Protein AF-0000000068764113 (afdb_homodimer)

Nearest PDB structures (foldseek):
  4o8l-assembly1_B  TM=2.101E-01  e=8.126E+00  Streptococcus pneumoniae R6
  4o8l-assembly1_B  TM=1.991E-01  e=9.094E+00  Streptococcus pneumoniae R6

Organism: NCBI:txid1432552

Foldseek 3Di:
DPVQDWDQDPNDIDRDDDQDDDDPDDPPDDADKDFDDDPSRTPDMDTDDPPDDDDDPVVVCVVCVVVPDDDDDPPPPPPVPPPD/DPPQDWDDDPNDIDRDDDQDDDDDDDPPDDADKDFDDDPSRTPDMDTDDPPDDDDDPVVVVVVCVVVPDDDDDPPPPPPPVPPD

Sequence (168 aa):
MNNQQTMLYQGVLIPRPVLNVDLHVLPDFTGRVVLHIENGRVICDRQLFDDEHICTLATFIEMARDAGLRIEEEAGGTDSDTNSMNNQQTMLYQGVLIPRPVLNVDLHVLPDFTGRVVLHIENGRVICDRQLFDDEHICTLATFIEMARDAGLRIEEEAGGTDSDTNS

pLDDT: mean 83.64, std 17.51, range [28.47, 98.25]

Radius of gyration: 24.06 Å; Cα contacts (8 Å, |Δi|>4): 262; chains: 2; bounding box: 49×85×56 Å

Structure (mmCIF, N/CA/C/O backbone):
data_AF-0000000068764113-model_v1
#
loop_
_entity.id
_entity.type
_entity.pdbx_description
1 polymer 'Uncharacterized protein'
#
loop_
_atom_site.group_PDB
_atom_site.id
_atom_site.type_symbol
_atom_site.label_atom_id
_atom_site.label_alt_id
_atom_site.label_comp_id
_atom_site.label_asym_id
_atom_site.label_entity_id
_atom_site.label_seq_id
_atom_site.pdbx_PDB_ins_code
_atom_site.Cartn_x
_atom_site.Cartn_y
_atom_site.Cartn_z
_atom_site.occupancy
_atom_site.B_iso_or_equiv
_atom_site.auth_seq_id
_atom_site.auth_comp_id
_atom_site.auth_asym_id
_atom_site.auth_atom_id
_atom_site.pdbx_PDB_model_num
ATOM 1 N N . MET A 1 1 ? 4.18 -20.359 -27.969 1 41.56 1 MET A N 1
ATOM 2 C CA . MET A 1 1 ? 5.301 -19.438 -27.828 1 41.56 1 MET A CA 1
ATOM 3 C C . MET A 1 1 ? 4.988 -18.359 -26.812 1 41.56 1 MET A C 1
ATOM 5 O O . MET A 1 1 ? 3.998 -17.625 -26.953 1 41.56 1 MET A O 1
ATOM 9 N N . ASN A 1 2 ? 5.27 -18.594 -25.531 1 48.59 2 ASN A N 1
ATOM 10 C CA . ASN A 1 2 ? 4.891 -17.703 -24.453 1 48.59 2 ASN A CA 1
ATOM 11 C C . ASN A 1 2 ? 5.297 -16.266 -24.75 1 48.59 2 ASN A C 1
ATOM 13 O O . ASN A 1 2 ? 6.48 -15.969 -24.938 1 48.59 2 ASN A O 1
ATOM 17 N N . ASN A 1 3 ? 4.523 -15.695 -25.547 1 54.09 3 ASN A N 1
ATOM 18 C CA . ASN A 1 3 ? 4.773 -14.32 -25.953 1 54.09 3 ASN A CA 1
ATOM 19 C C . ASN A 1 3 ? 5.25 -13.453 -24.797 1 54.09 3 ASN A C 1
ATOM 21 O O . ASN A 1 3 ? 4.441 -12.805 -24.125 1 54.09 3 ASN A O 1
ATOM 25 N N . GLN A 1 4 ? 6.246 -14.023 -24.203 1 67.31 4 GLN A N 1
ATOM 26 C CA . GLN A 1 4 ? 6.797 -13.234 -23.109 1 67.31 4 GLN A CA 1
ATOM 27 C C . GLN A 1 4 ? 7.379 -11.922 -23.625 1 67.31 4 GLN A C 1
ATOM 29 O O . GLN A 1 4 ? 8.141 -11.906 -24.594 1 67.31 4 GLN A O 1
ATOM 34 N N . GLN A 1 5 ? 6.629 -10.836 -23.391 1 82.38 5 GLN A N 1
ATOM 35 C CA . GLN A 1 5 ? 7.176 -9.523 -23.719 1 82.38 5 GLN A CA 1
ATOM 36 C C . GLN A 1 5 ? 8.547 -9.32 -23.078 1 82.38 5 GLN A C 1
ATOM 38 O O . GLN A 1 5 ? 8.781 -9.766 -21.953 1 82.38 5 GLN A O 1
ATOM 43 N N . THR A 1 6 ? 9.43 -8.883 -23.922 1 91.31 6 THR A N 1
ATOM 44 C CA . THR A 1 6 ? 10.781 -8.633 -23.438 1 91.31 6 THR A CA 1
ATOM 45 C C . THR A 1 6 ? 10.953 -7.176 -23.047 1 91.31 6 THR A C 1
ATOM 47 O O . THR A 1 6 ? 10.109 -6.336 -23.359 1 91.31 6 THR A O 1
ATOM 50 N N . MET A 1 7 ? 11.836 -6.996 -22.172 1 88.38 7 MET A N 1
ATOM 51 C CA . MET A 1 7 ? 12.242 -5.645 -21.797 1 88.38 7 MET A CA 1
ATOM 52 C C . MET A 1 7 ? 13.758 -5.535 -21.719 1 88.38 7 MET A C 1
ATOM 54 O O . MET A 1 7 ? 14.445 -6.543 -21.547 1 88.38 7 MET A O 1
ATOM 58 N N . LEU A 1 8 ? 14.148 -4.332 -22 1 89.56 8 LEU A N 1
ATOM 59 C CA . LEU A 1 8 ? 15.57 -4.043 -21.812 1 89.56 8 LEU A CA 1
ATOM 60 C C . LEU A 1 8 ? 15.883 -3.863 -20.328 1 89.56 8 LEU A C 1
ATOM 62 O O . LEU A 1 8 ? 15.211 -3.104 -19.625 1 89.56 8 LEU A O 1
ATOM 66 N N . TYR A 1 9 ? 16.812 -4.688 -19.859 1 90.75 9 TYR A N 1
ATOM 67 C CA . TYR A 1 9 ? 17.234 -4.613 -18.469 1 90.75 9 TYR A CA 1
ATOM 68 C C . TYR A 1 9 ? 18.75 -4.656 -18.375 1 90.75 9 TYR A C 1
ATOM 70 O O . TYR A 1 9 ? 19.375 -5.672 -18.688 1 90.75 9 TYR A O 1
ATOM 78 N N . GLN A 1 10 ? 19.328 -3.559 -17.875 1 91.75 10 GLN A N 1
ATOM 79 C CA . GLN A 1 10 ? 20.766 -3.404 -17.766 1 91.75 10 GLN A CA 1
ATOM 80 C C . GLN A 1 10 ? 21.469 -3.771 -19.078 1 91.75 10 GLN A C 1
ATOM 82 O O . GLN A 1 10 ? 22.469 -4.496 -19.062 1 91.75 10 GLN A O 1
ATOM 87 N N . GLY A 1 11 ? 20.984 -3.338 -20.125 1 90.94 11 GLY A N 1
ATOM 88 C CA . GLY A 1 11 ? 21.562 -3.449 -21.453 1 90.94 11 GLY A CA 1
ATOM 89 C C . GLY A 1 11 ? 21.281 -4.781 -22.125 1 90.94 11 GLY A C 1
ATOM 90 O O . GLY A 1 11 ? 21.781 -5.051 -23.219 1 90.94 11 GLY A O 1
ATOM 91 N N . VAL A 1 12 ? 20.594 -5.594 -21.5 1 92.88 12 VAL A N 1
ATOM 92 C CA . VAL A 1 12 ? 20.297 -6.914 -22.047 1 92.88 12 VAL A CA 1
ATOM 93 C C . VAL A 1 12 ? 18.797 -7.094 -22.188 1 92.88 12 VAL A C 1
ATOM 95 O O . VAL A 1 12 ? 18.016 -6.594 -21.359 1 92.88 12 VAL A O 1
ATOM 98 N N . LEU A 1 13 ? 18.359 -7.652 -23.203 1 90.75 13 LEU A N 1
ATOM 99 C CA . LEU A 1 13 ? 16.953 -7.98 -23.375 1 90.75 13 LEU A CA 1
ATOM 100 C C . LEU A 1 13 ? 16.562 -9.219 -22.578 1 90.75 13 LEU A C 1
ATOM 102 O O . LEU A 1 13 ? 17.172 -10.281 -22.734 1 90.75 13 LEU A O 1
ATOM 106 N N . ILE A 1 14 ? 15.797 -9.039 -21.719 1 88.88 14 ILE A N 1
ATOM 107 C CA . ILE A 1 14 ? 15.32 -10.148 -20.891 1 88.88 14 ILE A CA 1
ATOM 108 C C . ILE A 1 14 ? 13.805 -10.297 -21.062 1 88.88 14 ILE A C 1
ATOM 110 O O . ILE A 1 14 ? 13.117 -9.328 -21.406 1 88.88 14 ILE A O 1
ATOM 114 N N . PRO A 1 15 ? 13.461 -11.516 -20.875 1 89.56 15 PRO A N 1
ATOM 115 C CA . PRO A 1 15 ? 12 -11.602 -20.734 1 89.56 15 PRO A CA 1
ATOM 116 C C . PRO A 1 15 ? 11.477 -10.742 -19.594 1 89.56 15 PRO A C 1
ATOM 118 O O . PRO A 1 15 ? 12.156 -10.578 -18.562 1 89.56 15 PRO A O 1
ATOM 121 N N . ARG A 1 16 ? 10.383 -10.078 -19.672 1 89 16 ARG A N 1
ATOM 122 C CA . ARG A 1 16 ? 9.789 -9.258 -18.609 1 89 16 ARG A CA 1
ATOM 123 C C . ARG A 1 16 ? 9.641 -10.055 -17.312 1 89 16 ARG A C 1
ATOM 125 O O . ARG A 1 16 ? 8.961 -11.078 -17.297 1 89 16 ARG A O 1
ATOM 132 N N . PRO A 1 17 ? 10.328 -9.523 -16.297 1 89.06 17 PRO A N 1
ATOM 133 C CA . PRO A 1 17 ? 10.266 -10.258 -15.031 1 89.06 17 PRO A CA 1
ATOM 134 C C . PRO A 1 17 ? 8.875 -10.234 -14.406 1 89.06 17 PRO A C 1
ATOM 136 O O . PRO A 1 17 ? 8.164 -9.234 -14.508 1 89.06 17 PRO A O 1
ATOM 139 N N . VAL A 1 18 ? 8.539 -11.406 -13.852 1 91 18 VAL A N 1
ATOM 140 C CA . VAL A 1 18 ? 7.285 -11.523 -13.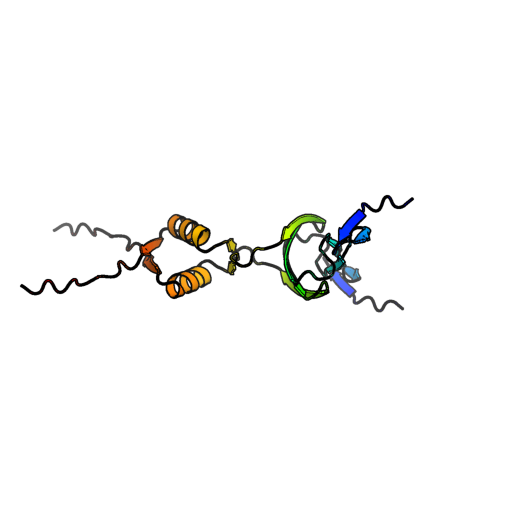117 1 91 18 VAL A CA 1
ATOM 141 C C . VAL A 1 18 ? 7.562 -12.031 -11.703 1 91 18 VAL A C 1
ATOM 143 O O . VAL A 1 18 ? 8.258 -13.031 -11.516 1 91 18 VAL A O 1
ATOM 146 N N . LEU A 1 19 ? 7.18 -11.234 -10.742 1 93.44 19 LEU A N 1
ATOM 147 C CA . LEU A 1 19 ? 7.242 -11.664 -9.352 1 93.44 19 LEU A CA 1
ATOM 148 C C . LEU A 1 19 ? 5.922 -12.281 -8.914 1 93.44 19 LEU A C 1
ATOM 150 O O . LEU A 1 19 ? 4.891 -11.602 -8.875 1 93.44 19 LEU A O 1
ATOM 154 N N . ASN A 1 20 ? 5.938 -13.57 -8.641 1 93.69 20 ASN A N 1
ATOM 155 C CA . ASN A 1 20 ? 4.75 -14.258 -8.141 1 93.69 20 ASN A CA 1
ATOM 156 C C . ASN A 1 20 ? 4.625 -14.141 -6.629 1 93.69 20 ASN A C 1
ATOM 158 O O . ASN A 1 20 ? 5.523 -14.547 -5.891 1 93.69 20 ASN A O 1
ATOM 162 N N . VAL A 1 21 ? 3.572 -13.609 -6.234 1 94.81 21 VAL A N 1
ATOM 163 C CA . VAL A 1 21 ? 3.352 -13.383 -4.809 1 94.81 21 VAL A CA 1
ATOM 164 C C . VAL A 1 21 ? 2.146 -14.195 -4.336 1 94.81 21 VAL A C 1
ATOM 166 O O . VAL A 1 21 ? 1.105 -14.211 -4.996 1 94.81 21 VAL A O 1
ATOM 169 N N . ASP A 1 22 ? 2.346 -14.875 -3.203 1 93.19 22 ASP A N 1
ATOM 170 C CA . ASP A 1 22 ? 1.265 -15.602 -2.545 1 93.19 22 ASP A CA 1
ATOM 171 C C . ASP A 1 22 ? 0.68 -14.789 -1.392 1 93.19 22 ASP A C 1
ATOM 173 O O . ASP A 1 22 ? 1.319 -14.633 -0.349 1 93.19 22 ASP A O 1
ATOM 177 N N . LEU A 1 23 ? -0.52 -14.375 -1.655 1 94.31 23 LEU A N 1
ATOM 178 C CA . LEU A 1 23 ? -1.189 -13.617 -0.604 1 94.31 23 LEU A CA 1
ATOM 179 C C . LEU A 1 23 ? -2.225 -14.477 0.111 1 94.31 23 LEU A C 1
ATOM 181 O O . LEU A 1 23 ? -2.975 -15.219 -0.531 1 94.31 23 LEU A O 1
ATOM 185 N N . HIS A 1 24 ? -2.215 -14.477 1.398 1 92.19 24 HIS A N 1
ATOM 186 C CA . HIS A 1 24 ? -3.197 -15.211 2.189 1 92.19 24 HIS A CA 1
ATOM 187 C C . HIS A 1 24 ? -4.375 -14.32 2.564 1 92.19 24 HIS A C 1
ATOM 189 O O . HIS A 1 24 ? -4.434 -13.789 3.678 1 92.19 24 HIS A O 1
ATOM 195 N N . VAL A 1 25 ? -5.242 -14.141 1.66 1 92.88 25 VAL A N 1
ATOM 196 C CA . VAL A 1 25 ? -6.453 -13.359 1.904 1 92.88 25 VAL A CA 1
ATOM 197 C C . VAL A 1 25 ? -7.684 -14.227 1.653 1 92.88 25 VAL A C 1
ATOM 199 O O . VAL A 1 25 ? -7.598 -15.258 0.983 1 92.88 25 VAL A O 1
ATOM 202 N N . LEU A 1 26 ? -8.695 -13.82 2.242 1 93.06 26 LEU A N 1
ATOM 203 C CA . LEU A 1 26 ? -9.945 -14.539 2.055 1 93.06 26 LEU A CA 1
ATOM 204 C C . LEU A 1 26 ? -10.43 -14.414 0.613 1 93.06 26 LEU A C 1
ATOM 206 O O . LEU A 1 26 ? -10.117 -13.438 -0.073 1 93.06 26 LEU A O 1
ATOM 210 N N . PRO A 1 27 ? -11.156 -15.406 0.103 1 91.88 27 PRO A N 1
ATOM 211 C CA . PRO A 1 27 ? -11.625 -15.391 -1.285 1 91.88 27 PRO A CA 1
ATOM 212 C C . PRO A 1 27 ? -12.523 -14.195 -1.597 1 91.88 27 PRO A C 1
ATOM 214 O O . PRO A 1 27 ? -12.602 -13.766 -2.75 1 91.88 27 PRO A O 1
ATOM 217 N N . ASP A 1 28 ? -13.234 -13.617 -0.62 1 94.19 28 ASP A N 1
ATOM 218 C CA . ASP A 1 28 ? -14.133 -12.492 -0.832 1 94.19 28 ASP A CA 1
ATOM 219 C C . ASP A 1 28 ? -13.523 -11.195 -0.312 1 94.19 28 ASP A C 1
ATOM 221 O O . ASP A 1 28 ? -14.227 -10.203 -0.104 1 94.19 28 ASP A O 1
ATOM 225 N N . PHE A 1 29 ? -12.336 -11.258 -0.15 1 95.44 29 PHE A N 1
ATOM 226 C CA . PHE A 1 29 ? -11.664 -10.086 0.399 1 95.44 29 PHE A CA 1
ATOM 227 C C . PHE A 1 29 ? -11.758 -8.906 -0.562 1 95.44 29 PHE A C 1
ATOM 229 O O . PHE A 1 29 ? -11.578 -9.07 -1.771 1 95.44 29 PHE A O 1
ATOM 236 N N . THR A 1 30 ? -12.094 -7.727 -0.052 1 97.44 30 THR A N 1
ATOM 237 C CA . THR A 1 30 ? -12.062 -6.438 -0.737 1 97.44 30 THR A CA 1
ATOM 238 C C . THR A 1 30 ? -11.32 -5.398 0.1 1 97.44 30 THR A C 1
ATOM 240 O O . THR A 1 30 ? -11.656 -5.184 1.267 1 97.44 30 THR A O 1
ATOM 243 N N . GLY A 1 31 ? -10.305 -4.859 -0.476 1 97.56 31 GLY A N 1
ATOM 244 C CA . GLY A 1 31 ? -9.461 -3.904 0.226 1 97.56 31 GLY A CA 1
ATOM 245 C C . GLY A 1 31 ? -8.117 -3.688 -0.443 1 97.56 31 GLY A C 1
ATOM 246 O O . GLY A 1 31 ? -7.973 -3.91 -1.647 1 97.56 31 GLY A O 1
ATOM 247 N N . ARG A 1 32 ? -7.266 -3.139 0.324 1 98.19 32 ARG A N 1
ATOM 248 C CA . ARG A 1 32 ? -5.926 -2.85 -0.172 1 98.19 32 ARG A CA 1
ATOM 249 C C . ARG A 1 32 ? -4.875 -3.627 0.611 1 98.19 32 ARG A C 1
ATOM 251 O O . ARG A 1 32 ? -5.016 -3.832 1.818 1 98.19 32 ARG A O 1
ATOM 258 N N . VAL A 1 33 ? -3.855 -4.102 -0.088 1 98.19 33 VAL A N 1
ATOM 259 C CA . VAL A 1 33 ? -2.709 -4.77 0.519 1 98.19 33 VAL A CA 1
ATOM 260 C C . VAL A 1 33 ? -1.417 -4.094 0.063 1 98.19 33 VAL A C 1
ATOM 262 O O . VAL A 1 33 ? -1.248 -3.799 -1.123 1 98.19 33 VAL A O 1
ATOM 265 N N . VAL A 1 34 ? -0.538 -3.803 0.991 1 98.25 34 VAL A N 1
ATOM 266 C CA . VAL A 1 34 ? 0.765 -3.236 0.658 1 98.25 34 VAL A CA 1
ATOM 267 C C . VAL A 1 34 ? 1.84 -4.316 0.757 1 98.25 34 VAL A C 1
ATOM 269 O O . VAL A 1 34 ? 1.875 -5.078 1.726 1 98.25 34 VAL A O 1
ATOM 272 N N . LEU A 1 35 ? 2.615 -4.418 -0.219 1 98.25 35 LEU A N 1
ATOM 273 C CA . LEU A 1 35 ? 3.764 -5.316 -0.262 1 98.25 35 LEU A CA 1
ATOM 274 C C . LEU A 1 35 ? 5.066 -4.543 -0.07 1 98.25 35 LEU A C 1
ATOM 276 O O . LEU A 1 35 ? 5.273 -3.504 -0.701 1 98.25 35 LEU A O 1
ATOM 280 N N . HIS A 1 36 ? 5.867 -4.977 0.819 1 98.06 36 HIS A N 1
ATOM 281 C CA . HIS A 1 36 ? 7.25 -4.516 0.92 1 98.06 36 HIS A CA 1
ATOM 282 C C . HIS A 1 36 ? 8.195 -5.461 0.19 1 98.06 36 HIS A C 1
ATOM 284 O O . HIS A 1 36 ? 8.305 -6.637 0.541 1 98.06 36 HIS A O 1
ATOM 290 N N . ILE A 1 37 ? 8.891 -4.922 -0.755 1 97.81 37 ILE A N 1
ATOM 291 C CA . ILE A 1 37 ? 9.75 -5.727 -1.616 1 97.81 37 ILE A CA 1
ATOM 292 C C . ILE A 1 37 ? 11.195 -5.258 -1.484 1 97.81 37 ILE A C 1
ATOM 294 O O . ILE A 1 37 ? 11.469 -4.055 -1.479 1 97.81 37 ILE A O 1
ATOM 298 N N . GLU A 1 38 ? 12.07 -6.203 -1.252 1 97.56 38 GLU A N 1
ATOM 299 C CA . GLU A 1 38 ? 13.508 -5.953 -1.235 1 97.56 38 GLU A CA 1
ATOM 300 C C . GLU A 1 38 ? 14.234 -6.852 -2.23 1 97.56 38 GLU A C 1
ATOM 302 O O . GLU A 1 38 ? 14.195 -8.078 -2.111 1 97.56 38 GLU A O 1
ATOM 307 N N . ASN A 1 39 ? 14.906 -6.172 -3.211 1 96.44 39 ASN A N 1
ATOM 308 C CA . ASN A 1 39 ? 15.68 -6.898 -4.215 1 96.44 39 ASN A CA 1
ATOM 309 C C . ASN A 1 39 ? 14.844 -7.984 -4.887 1 96.44 39 ASN A C 1
ATOM 311 O O . ASN A 1 39 ? 15.273 -9.133 -4.996 1 96.44 39 ASN A O 1
ATOM 315 N N . GLY A 1 40 ? 13.594 -7.617 -5.156 1 94.25 40 GLY A N 1
ATOM 316 C CA . GLY A 1 40 ? 12.719 -8.492 -5.922 1 94.25 40 GLY A CA 1
ATOM 317 C C . GLY A 1 40 ? 12.039 -9.555 -5.074 1 94.25 40 GLY A C 1
ATOM 318 O O . GLY A 1 40 ? 11.578 -10.57 -5.594 1 94.25 40 GLY A O 1
ATOM 319 N N . ARG A 1 41 ? 12.195 -9.367 -3.781 1 95.31 41 ARG A N 1
ATOM 320 C CA . ARG A 1 41 ? 11.562 -10.328 -2.879 1 95.31 41 ARG A CA 1
ATOM 321 C C . ARG A 1 41 ? 10.594 -9.625 -1.926 1 95.31 41 ARG A C 1
ATOM 323 O O . ARG A 1 41 ? 10.93 -8.586 -1.353 1 95.31 41 ARG A O 1
ATOM 330 N N . VAL A 1 42 ? 9.406 -10.227 -1.818 1 96.75 42 VAL A N 1
ATOM 331 C CA . VAL A 1 42 ? 8.461 -9.711 -0.834 1 96.75 42 VAL A CA 1
ATOM 332 C C . VAL A 1 42 ? 8.93 -10.07 0.574 1 96.75 42 VAL A C 1
ATOM 334 O O . VAL A 1 42 ? 9.055 -11.25 0.917 1 96.75 42 VAL A O 1
ATOM 337 N N . ILE A 1 43 ? 9.18 -9.047 1.341 1 97.69 43 ILE A N 1
ATOM 338 C CA . ILE A 1 43 ? 9.688 -9.297 2.686 1 97.69 43 ILE A CA 1
ATOM 339 C C . ILE A 1 43 ? 8.539 -9.195 3.693 1 97.69 43 ILE A C 1
ATOM 341 O O . ILE A 1 43 ? 8.633 -9.719 4.805 1 97.69 43 ILE A O 1
ATOM 345 N N . CYS A 1 44 ? 7.516 -8.461 3.357 1 96.62 44 CYS A N 1
ATOM 346 C CA . CYS A 1 44 ? 6.348 -8.328 4.223 1 96.62 44 CYS A CA 1
ATOM 347 C C . CYS A 1 44 ? 5.145 -7.82 3.436 1 96.62 44 CYS A C 1
ATOM 349 O O . CYS A 1 44 ? 5.301 -7.141 2.42 1 96.62 44 CYS A O 1
ATOM 351 N N . ASP A 1 45 ? 3.984 -8.297 3.816 1 96.44 45 ASP A N 1
ATOM 352 C CA . ASP A 1 45 ? 2.727 -7.766 3.297 1 96.44 45 ASP A CA 1
ATOM 353 C C . ASP A 1 45 ? 1.754 -7.449 4.43 1 96.44 45 ASP A C 1
ATOM 355 O O . ASP A 1 45 ? 1.807 -8.07 5.492 1 96.44 45 ASP A O 1
ATOM 359 N N . ARG A 1 46 ? 1.011 -6.422 4.273 1 96.94 46 ARG A N 1
ATOM 360 C CA . ARG A 1 46 ? 0.003 -6.078 5.27 1 96.94 46 ARG A CA 1
ATOM 361 C C . ARG A 1 46 ? -1.247 -5.504 4.609 1 96.94 46 ARG A C 1
ATOM 363 O O . ARG A 1 46 ? -1.15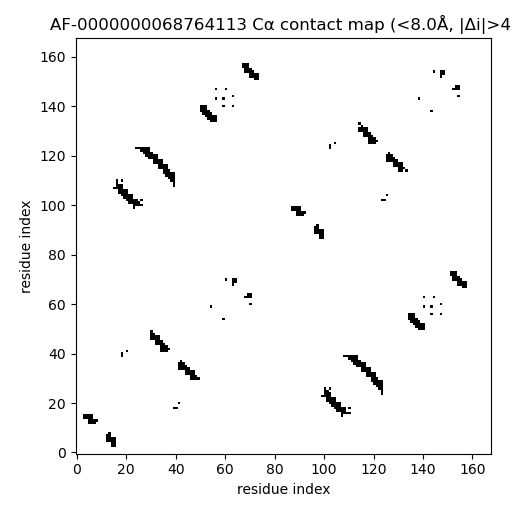3 -4.773 3.623 1 96.94 46 ARG A O 1
ATOM 370 N N . GLN A 1 47 ? -2.355 -5.906 5.172 1 97.19 47 GLN A N 1
ATOM 371 C CA . GLN A 1 47 ? -3.611 -5.293 4.754 1 97.19 47 GLN A CA 1
ATOM 372 C C . GLN A 1 47 ? -3.744 -3.875 5.297 1 97.19 47 GLN A C 1
ATOM 374 O O . GLN A 1 47 ? -3.377 -3.607 6.445 1 97.19 47 GLN A O 1
ATOM 379 N N . LEU A 1 48 ? -4.227 -2.984 4.426 1 97.38 48 LEU A N 1
ATOM 380 C CA . LEU A 1 48 ? -4.457 -1.616 4.875 1 97.38 48 LEU A CA 1
ATOM 381 C C . LEU A 1 48 ? -5.867 -1.455 5.43 1 97.38 48 LEU A C 1
ATOM 383 O O . LEU A 1 48 ? -6.828 -1.986 4.859 1 97.38 48 LEU A O 1
ATOM 387 N N . PHE A 1 49 ? -5.953 -0.747 6.504 1 95.31 49 PHE A N 1
ATOM 388 C CA . PHE A 1 49 ? -7.254 -0.425 7.074 1 95.31 49 PHE A CA 1
ATOM 389 C C . PHE A 1 49 ? -7.918 0.713 6.309 1 95.31 49 PHE A C 1
ATOM 391 O O . PHE A 1 49 ? -7.242 1.47 5.605 1 95.31 49 PHE A O 1
ATOM 398 N N . ASP A 1 50 ? -9.219 0.792 6.48 1 93.19 50 ASP A N 1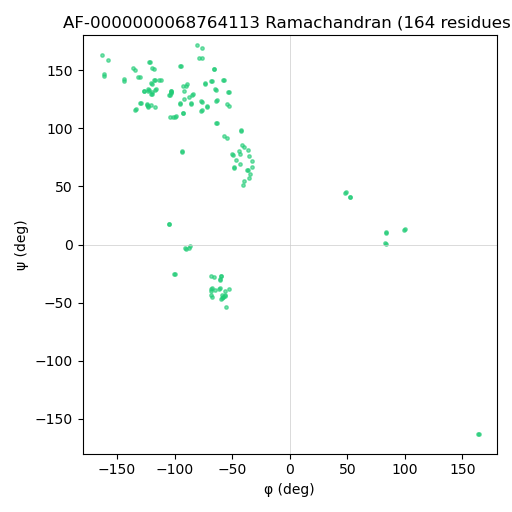
ATOM 399 C CA . ASP A 1 50 ? -10.008 1.804 5.777 1 93.19 50 ASP A CA 1
ATOM 400 C C . ASP A 1 50 ? -9.547 3.211 6.156 1 93.19 50 ASP A C 1
ATOM 402 O O . ASP A 1 50 ? -9.617 4.133 5.34 1 93.19 50 ASP A O 1
ATOM 406 N N . ASP A 1 51 ? -9.055 3.424 7.328 1 89.62 51 ASP A N 1
ATOM 407 C CA . ASP A 1 51 ? -8.68 4.754 7.793 1 89.62 51 ASP A CA 1
ATOM 408 C C . ASP A 1 51 ? -7.219 5.066 7.457 1 89.62 51 ASP A C 1
ATOM 410 O O . ASP A 1 51 ? -6.734 6.164 7.73 1 89.62 51 ASP A O 1
ATOM 414 N N . GLU A 1 52 ? -6.555 4.07 6.895 1 94.69 52 GLU A N 1
ATOM 415 C CA . GLU A 1 52 ? -5.199 4.328 6.418 1 94.69 52 GLU A CA 1
ATOM 416 C C . GLU A 1 52 ? -5.207 4.941 5.023 1 94.69 52 GLU A C 1
ATOM 418 O O . GLU A 1 52 ? -5.844 4.41 4.109 1 94.69 52 GLU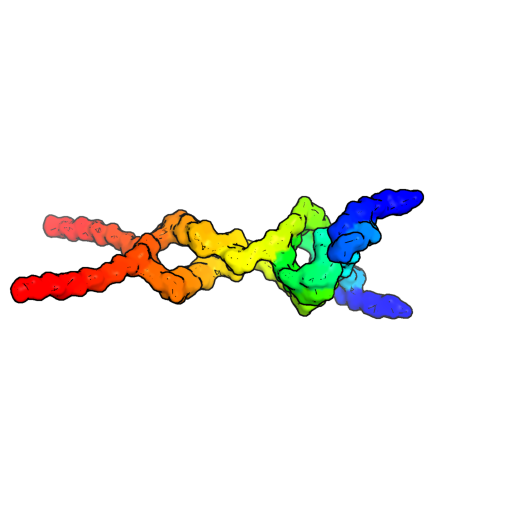 A O 1
ATOM 423 N N . HIS A 1 53 ? -4.457 6.051 4.898 1 92.5 53 HIS A N 1
ATOM 424 C CA . HIS A 1 53 ? -4.371 6.785 3.641 1 92.5 53 HIS A CA 1
ATOM 425 C C . HIS A 1 53 ? -2.965 6.703 3.053 1 92.5 53 HIS A C 1
ATOM 427 O O . HIS A 1 53 ? -1.979 6.711 3.791 1 92.5 53 HIS A O 1
ATOM 433 N N . ILE A 1 54 ? -2.973 6.578 1.76 1 94.69 54 ILE A N 1
ATOM 434 C CA . ILE A 1 54 ? -1.713 6.695 1.034 1 94.69 54 ILE A CA 1
ATOM 435 C C . ILE A 1 54 ? -1.609 8.086 0.403 1 94.69 54 ILE A C 1
ATOM 437 O O . ILE A 1 54 ? -2.363 8.414 -0.516 1 94.69 54 ILE A O 1
ATOM 441 N N . CYS A 1 55 ? -0.713 8.891 0.932 1 91.88 55 CYS A N 1
ATOM 442 C CA . 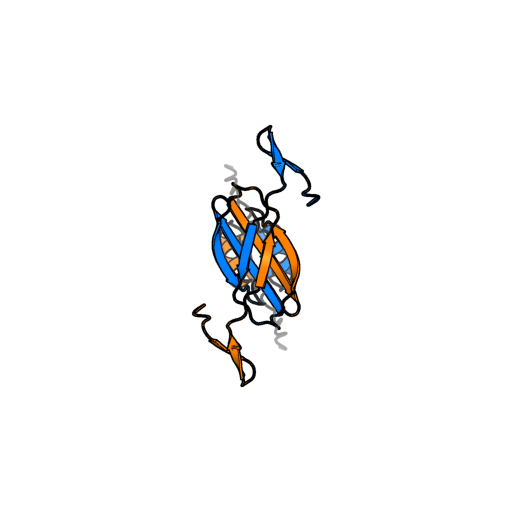CYS A 1 55 ? -0.646 10.25 0.406 1 91.88 55 CYS A CA 1
ATOM 443 C C . CYS A 1 55 ? 0.712 10.883 0.69 1 91.88 55 CYS A C 1
ATOM 44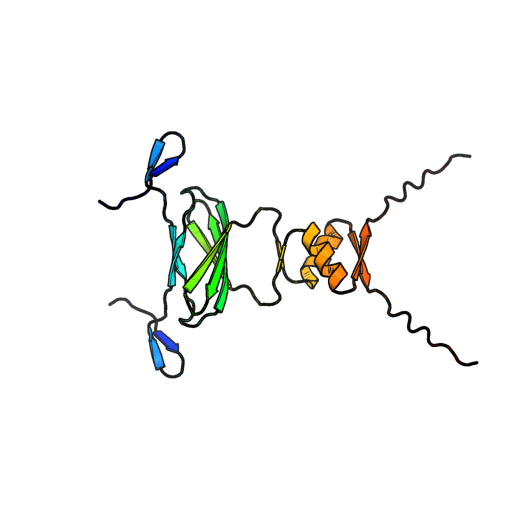5 O O . CYS A 1 55 ? 1.471 10.383 1.522 1 91.88 55 CYS A O 1
ATOM 447 N N . THR A 1 56 ? 0.967 11.867 -0.102 1 90 56 THR A N 1
ATOM 448 C CA . THR A 1 56 ? 2.104 12.734 0.195 1 90 56 THR A CA 1
ATOM 449 C C . THR A 1 56 ? 1.739 13.758 1.268 1 90 56 THR A C 1
ATOM 451 O O . THR A 1 56 ? 0.568 13.898 1.625 1 90 56 THR A O 1
ATOM 454 N N . LEU A 1 57 ? 2.777 14.469 1.706 1 84 57 LEU A N 1
ATOM 455 C CA . LEU A 1 57 ? 2.527 15.539 2.666 1 84 57 LEU A CA 1
ATOM 456 C C . LEU A 1 57 ? 1.562 16.578 2.09 1 84 57 LEU A C 1
ATOM 458 O O . LEU A 1 57 ? 0.658 17.047 2.787 1 84 57 LEU A O 1
ATOM 462 N N . ALA A 1 58 ? 1.821 16.953 0.876 1 84.31 58 ALA A N 1
ATOM 463 C CA . ALA A 1 58 ? 0.945 17.922 0.232 1 84.31 58 ALA A CA 1
ATOM 464 C C . ALA A 1 58 ? -0.5 17.438 0.217 1 84.31 58 ALA A C 1
ATOM 466 O O . ALA A 1 58 ? -1.424 18.203 0.506 1 84.31 58 ALA A O 1
ATOM 467 N N . THR A 1 59 ? -0.733 16.234 -0.084 1 87.44 59 THR A N 1
ATOM 468 C CA . THR A 1 59 ? -2.066 15.648 -0.093 1 87.44 59 THR A CA 1
ATOM 469 C C . THR A 1 59 ? -2.635 15.57 1.322 1 87.44 59 THR A C 1
ATOM 471 O O . THR A 1 59 ? -3.83 15.789 1.528 1 87.44 59 THR A O 1
ATOM 474 N N . PHE A 1 60 ? -1.811 15.297 2.172 1 84.06 60 PHE A N 1
ATOM 475 C CA . PHE A 1 60 ? -2.232 15.305 3.568 1 84.06 60 PHE A CA 1
ATOM 476 C C . PHE A 1 60 ? -2.854 16.656 3.936 1 84.06 60 PHE A C 1
ATOM 478 O O . PHE A 1 60 ? -3.904 16.703 4.574 1 84.06 60 PHE A O 1
ATOM 485 N N . ILE A 1 61 ? -2.105 17.672 3.668 1 84.31 61 ILE A N 1
ATOM 486 C CA . ILE A 1 61 ? -2.535 19.016 4.008 1 84.31 61 ILE A CA 1
ATOM 487 C C . ILE A 1 61 ? -3.926 19.281 3.434 1 84.31 61 ILE A C 1
ATOM 489 O O . ILE A 1 61 ? -4.797 19.828 4.117 1 84.31 61 ILE A O 1
ATOM 493 N N . GLU A 1 62 ? -4.086 18.766 2.277 1 86.75 62 GLU A N 1
ATOM 494 C CA . GLU A 1 62 ? -5.391 18.938 1.646 1 86.75 62 GLU A CA 1
ATOM 495 C C . GLU A 1 62 ? -6.465 18.141 2.389 1 86.75 62 GLU A C 1
ATOM 497 O O . GLU A 1 62 ? -7.578 18.641 2.592 1 86.75 62 GLU A O 1
ATOM 502 N N . MET A 1 63 ? -6.117 16.984 2.803 1 85.69 63 MET A N 1
ATOM 503 C CA . MET A 1 63 ? -7.059 16.125 3.525 1 85.69 63 MET A CA 1
ATOM 504 C C . MET A 1 63 ? -7.387 16.719 4.895 1 85.69 63 MET A C 1
ATOM 506 O O . MET A 1 63 ? -8.539 16.703 5.32 1 85.69 63 MET A O 1
ATOM 510 N N . ALA A 1 64 ? -6.395 17.125 5.52 1 84.44 64 ALA A N 1
ATOM 511 C CA . ALA A 1 64 ? -6.582 17.766 6.82 1 84.44 64 ALA A CA 1
ATOM 512 C C . ALA A 1 64 ? -7.492 18.984 6.711 1 84.44 64 ALA A C 1
ATOM 514 O O . ALA A 1 64 ? -8.391 19.172 7.535 1 84.44 64 ALA A O 1
ATOM 515 N N . ARG A 1 65 ? -7.25 19.797 5.707 1 84.06 65 ARG A N 1
ATOM 516 C CA . ARG A 1 65 ? -8.078 20.969 5.488 1 84.06 65 ARG A CA 1
ATOM 517 C C . ARG A 1 65 ? -9.531 20.578 5.25 1 84.06 65 ARG A C 1
ATOM 519 O O . ARG A 1 65 ? -10.445 21.203 5.801 1 84.06 65 ARG A O 1
ATOM 526 N N . ASP A 1 66 ? -9.672 19.562 4.598 1 84.56 66 ASP A N 1
ATOM 527 C CA . ASP A 1 66 ? -11.016 19.062 4.32 1 84.56 66 ASP A CA 1
ATOM 528 C C . ASP A 1 66 ? -11.695 18.562 5.594 1 84.56 66 ASP A C 1
ATOM 530 O O . ASP A 1 66 ? -12.922 18.594 5.707 1 84.56 66 ASP A O 1
ATOM 534 N N . ALA A 1 67 ? -10.883 18.156 6.492 1 83.56 67 ALA A N 1
ATOM 535 C CA . ALA A 1 67 ? -11.406 17.641 7.758 1 83.56 67 ALA A CA 1
ATOM 536 C C . ALA A 1 67 ? -11.602 18.781 8.766 1 83.56 67 ALA A C 1
ATOM 538 O O . ALA A 1 67 ? -11.977 18.531 9.914 1 83.56 67 ALA A O 1
ATOM 539 N N . GLY A 1 68 ? -11.219 20.031 8.383 1 82.69 68 GLY A N 1
ATOM 540 C CA . GLY A 1 68 ? -11.5 21.188 9.219 1 82.69 68 GLY A CA 1
ATOM 541 C C . GLY A 1 68 ? -10.305 21.641 10.039 1 82.69 68 GLY A C 1
ATOM 542 O O . GLY A 1 68 ? -10.461 22.375 11.008 1 82.69 68 GLY A O 1
ATOM 543 N N . LEU A 1 69 ? -9.273 21.141 9.68 1 84.56 69 LEU A N 1
ATOM 544 C CA . LEU A 1 69 ? -8.055 21.547 10.367 1 84.56 69 LEU A CA 1
ATOM 545 C C . LEU A 1 69 ? -7.379 22.703 9.633 1 84.56 69 LEU A C 1
ATOM 547 O O . LEU A 1 69 ? -7.379 22.75 8.398 1 84.56 69 LEU A O 1
ATOM 551 N N . ARG A 1 70 ? -6.941 23.656 10.398 1 85.19 70 ARG A N 1
ATOM 552 C CA . ARG A 1 70 ? -6.152 24.75 9.852 1 85.19 70 ARG A CA 1
ATOM 553 C C . ARG A 1 70 ? -4.66 24.453 9.93 1 85.19 70 ARG A C 1
ATOM 555 O O . ARG A 1 70 ? -4.148 24.094 10.992 1 85.19 70 ARG A O 1
ATOM 562 N N . ILE A 1 71 ? -4.008 24.531 8.812 1 80.38 71 ILE A N 1
ATOM 563 C CA . ILE A 1 71 ? -2.578 24.25 8.742 1 80.38 71 ILE A CA 1
ATOM 564 C C . ILE A 1 71 ? -1.833 25.516 8.305 1 80.38 71 ILE A C 1
ATOM 566 O O . ILE A 1 71 ? -2.152 26.094 7.266 1 80.38 71 ILE A O 1
ATOM 570 N N . GLU A 1 72 ? -0.973 26 9.125 1 80.25 72 GLU A N 1
ATOM 571 C CA . GLU A 1 72 ? -0.187 27.203 8.836 1 80.25 72 GLU A CA 1
ATOM 572 C C . GLU A 1 72 ? 1.308 26.891 8.844 1 80.25 72 GLU A C 1
ATOM 574 O O . GLU A 1 72 ? 1.769 26.047 9.625 1 80.25 72 GLU A O 1
ATOM 579 N N . GLU A 1 73 ? 1.901 27.391 7.75 1 74.12 73 GLU A N 1
ATOM 580 C CA . GLU A 1 73 ? 3.359 27.312 7.785 1 74.12 73 GLU A CA 1
ATOM 581 C C . GLU A 1 73 ? 3.926 28.172 8.914 1 74.12 73 GLU A C 1
ATOM 583 O O . GLU A 1 73 ? 3.395 29.25 9.203 1 74.12 73 GLU A O 1
ATOM 588 N N . GLU A 1 74 ? 4.656 27.609 9.773 1 62.38 74 GLU A N 1
ATOM 589 C CA . GLU A 1 74 ? 5.305 28.469 10.758 1 62.38 74 GLU A CA 1
ATOM 590 C C . GLU A 1 74 ? 6.113 29.578 10.078 1 62.38 74 GLU A C 1
ATOM 592 O O . GLU A 1 74 ? 6.93 29.297 9.195 1 62.38 74 GLU A O 1
ATOM 597 N N . ALA A 1 75 ? 5.516 30.734 9.852 1 57.78 75 ALA A N 1
ATOM 598 C CA . ALA A 1 75 ? 6.293 31.891 9.398 1 57.78 75 ALA A CA 1
ATOM 599 C C . ALA A 1 75 ? 7.609 32 10.164 1 57.78 75 ALA A C 1
ATOM 601 O O . ALA A 1 75 ? 7.637 31.844 11.383 1 57.78 75 ALA A O 1
ATOM 602 N N . GLY A 1 76 ? 8.656 31.578 9.672 1 53.78 76 GLY A N 1
ATOM 603 C CA . GLY A 1 76 ? 9.891 32.062 10.281 1 53.78 76 GLY A CA 1
ATOM 604 C C . GLY A 1 76 ? 9.805 33.5 10.766 1 53.78 76 GLY A C 1
ATOM 605 O O . GLY A 1 76 ? 9.547 34.406 9.969 1 53.78 76 GLY A O 1
ATOM 606 N N . GLY A 1 77 ? 9.18 33.781 11.836 1 47.66 77 GLY A N 1
ATOM 607 C CA . GLY A 1 77 ? 9.367 35.094 12.438 1 47.66 77 GLY A CA 1
ATOM 608 C C . GLY A 1 77 ? 10.797 35.594 12.305 1 47.66 77 GLY A C 1
ATOM 609 O O . GLY A 1 77 ? 11.711 35.062 12.93 1 47.66 77 GLY A O 1
ATOM 610 N N . THR A 1 78 ? 11.312 35.844 11.055 1 46.69 78 THR A N 1
ATOM 611 C CA . THR A 1 78 ? 12.492 36.719 11.094 1 46.69 78 THR A CA 1
ATOM 612 C C . THR A 1 78 ? 12.234 37.938 11.961 1 46.69 78 THR A C 1
ATOM 614 O O . THR A 1 78 ? 11.383 38.781 11.641 1 46.69 78 THR A O 1
ATOM 617 N N . ASP A 1 79 ? 12.039 37.812 13.258 1 45.34 79 ASP A N 1
ATOM 618 C CA . ASP A 1 79 ? 12.289 38.969 14.086 1 45.34 79 ASP A CA 1
ATOM 619 C C . ASP A 1 79 ? 13.461 39.781 13.539 1 45.34 79 ASP A C 1
ATOM 621 O O . ASP A 1 79 ? 14.609 39.344 13.602 1 45.34 79 ASP A O 1
ATOM 625 N N . SER A 1 80 ? 13.328 40.281 12.289 1 44.75 80 SER A N 1
ATOM 626 C CA . SER A 1 80 ? 14.281 41.312 11.953 1 44.75 80 SER A CA 1
ATOM 627 C C . SER A 1 80 ? 14.391 42.344 13.086 1 44.75 80 SER A C 1
ATOM 629 O O . SER A 1 80 ? 13.414 43 13.43 1 44.75 80 SER A O 1
ATOM 631 N N . ASP A 1 81 ? 15.031 41.969 14.203 1 44.62 81 ASP A N 1
ATOM 632 C CA . ASP A 1 81 ? 15.555 42.969 15.094 1 44.62 81 ASP A CA 1
ATOM 633 C C . ASP A 1 81 ? 16.016 44.219 14.312 1 44.62 81 ASP A C 1
ATOM 635 O O . ASP A 1 81 ? 16.969 44.156 13.547 1 44.62 81 ASP A O 1
ATOM 639 N N . THR A 1 82 ? 15.078 44.938 13.703 1 42.09 82 THR A N 1
ATOM 640 C CA . THR A 1 82 ? 15.383 46.312 13.281 1 42.09 82 THR A CA 1
ATOM 641 C C . THR A 1 82 ? 16.141 47.062 14.375 1 42.09 82 THR A C 1
ATOM 643 O O . THR A 1 82 ? 15.625 47.281 15.469 1 42.09 82 THR A O 1
ATOM 646 N N . ASN A 1 83 ? 17.422 46.844 14.469 1 40.47 83 ASN A N 1
ATOM 647 C CA . ASN A 1 83 ? 18.281 47.844 15.094 1 40.47 83 ASN A CA 1
ATOM 648 C C . ASN A 1 83 ? 17.859 49.281 14.688 1 40.47 83 ASN A C 1
ATOM 650 O O . ASN A 1 83 ? 17.875 49.594 13.5 1 40.47 83 ASN A O 1
ATOM 654 N N . SER A 1 84 ? 16.891 49.812 15.383 1 28.47 84 SER A N 1
ATOM 655 C CA . SER A 1 84 ? 16.875 51.281 15.43 1 28.47 84 SER A CA 1
ATOM 656 C C . SER A 1 84 ? 18.234 51.812 15.859 1 28.47 84 SER A C 1
ATOM 658 O O . SER A 1 84 ? 18.906 51.25 16.719 1 28.47 84 SER A O 1
ATOM 660 N N . MET B 1 1 ? 2.09 -34.562 0.947 1 40.62 1 MET B N 1
ATOM 661 C CA . MET B 1 1 ? 0.805 -34.125 1.489 1 40.62 1 MET B CA 1
ATOM 662 C C . MET B 1 1 ? 0.805 -32.625 1.754 1 40.62 1 MET B C 1
ATOM 664 O O . MET B 1 1 ? 1.648 -32.125 2.498 1 40.62 1 MET B O 1
ATOM 668 N N . ASN B 1 2 ? 0.468 -31.812 0.75 1 48.09 2 ASN B N 1
ATOM 669 C CA . ASN B 1 2 ? 0.561 -30.359 0.84 1 48.09 2 ASN B CA 1
ATOM 670 C C . ASN B 1 2 ? -0.102 -29.828 2.109 1 48.09 2 ASN B C 1
ATOM 672 O O . ASN B 1 2 ? -1.297 -30.047 2.324 1 48.09 2 ASN B O 1
ATOM 676 N N . ASN B 1 3 ? 0.611 -30 3.111 1 54.31 3 ASN B N 1
ATOM 677 C CA . ASN B 1 3 ? 0.117 -29.578 4.414 1 54.31 3 ASN B CA 1
ATOM 678 C C . ASN B 1 3 ? -0.624 -28.234 4.324 1 54.31 3 ASN B C 1
ATOM 680 O O . ASN B 1 3 ? -0.026 -27.172 4.504 1 54.31 3 ASN B O 1
ATOM 684 N N . GLN B 1 4 ? -1.559 -28.328 3.432 1 67.44 4 GLN B N 1
ATOM 685 C CA . GLN B 1 4 ? -2.359 -27.109 3.309 1 67.44 4 GLN B CA 1
ATOM 686 C C . GLN B 1 4 ? -3.117 -26.828 4.602 1 67.44 4 GLN B C 1
ATOM 688 O O . GLN B 1 4 ? -3.77 -27.703 5.156 1 67.44 4 GLN B O 1
ATOM 693 N N . GLN B 1 5 ? -2.607 -25.828 5.348 1 82.31 5 GLN B N 1
ATOM 694 C CA . GLN B 1 5 ? -3.346 -25.375 6.523 1 82.31 5 GLN B CA 1
ATOM 695 C C . GLN B 1 5 ? -4.777 -25 6.16 1 82.31 5 GLN B C 1
ATOM 697 O O . GLN B 1 5 ? -5.02 -24.438 5.094 1 82.31 5 GLN B O 1
ATOM 702 N N . THR B 1 6 ? -5.656 -25.547 6.961 1 91.56 6 THR B N 1
ATOM 703 C CA . THR B 1 6 ? -7.066 -25.25 6.742 1 91.56 6 THR B CA 1
ATOM 704 C C . THR B 1 6 ? -7.52 -24.094 7.633 1 91.56 6 THR B C 1
ATOM 706 O O . THR B 1 6 ? -6.805 -23.703 8.555 1 91.56 6 THR B O 1
ATOM 709 N N . MET B 1 7 ? -8.484 -23.469 7.148 1 88.44 7 MET B N 1
ATOM 710 C CA . MET B 1 7 ? -9.141 -22.438 7.945 1 88.44 7 MET B CA 1
ATOM 711 C C . MET B 1 7 ? -10.664 -22.547 7.836 1 88.44 7 MET B C 1
ATOM 713 O O . MET B 1 7 ? -11.18 -23.125 6.887 1 88.44 7 MET B O 1
ATOM 717 N N . LEU B 1 8 ? -11.25 -22.094 8.922 1 90 8 LEU B N 1
ATOM 718 C CA . LEU B 1 8 ? -12.703 -22 8.891 1 90 8 LEU B CA 1
ATOM 719 C C . LEU B 1 8 ? -13.164 -20.781 8.094 1 90 8 LEU B C 1
ATOM 721 O O . LEU B 1 8 ? -12.672 -19.672 8.312 1 90 8 LEU B O 1
ATOM 725 N N . TYR B 1 9 ? -13.969 -21.078 7.098 1 91.19 9 TYR B N 1
ATOM 726 C CA . TYR B 1 9 ? -14.508 -20.016 6.262 1 91.19 9 TYR B CA 1
ATOM 727 C C . TYR B 1 9 ? -16 -20.203 6.027 1 91.19 9 TYR B C 1
ATOM 729 O O . TYR B 1 9 ? -16.422 -21.156 5.375 1 91.19 9 TYR B O 1
ATOM 737 N N . GLN B 1 10 ? -16.781 -19.25 6.523 1 91.94 10 GLN B N 1
ATOM 738 C CA . GLN B 1 10 ? -18.234 -19.297 6.445 1 91.94 10 GLN B CA 1
ATOM 739 C C . GLN B 1 10 ? -18.766 -20.656 6.891 1 91.94 10 GLN B C 1
ATOM 741 O O . GLN B 1 10 ? -19.625 -21.234 6.223 1 91.94 10 GLN B O 1
ATOM 746 N N . GLY B 1 11 ? -18.281 -21.156 7.922 1 91.19 11 GLY B N 1
ATOM 747 C CA . GLY B 1 11 ? -18.734 -22.359 8.602 1 91.19 11 GLY B CA 1
ATOM 748 C C . GLY B 1 11 ? -18.172 -23.625 7.992 1 91.19 11 GLY B C 1
ATOM 749 O O . GLY B 1 11 ? -18.531 -24.734 8.414 1 91.19 11 GLY B O 1
ATOM 750 N N . VAL B 1 12 ? -17.422 -23.516 7.047 1 93.25 12 VAL B N 1
ATOM 751 C CA . VAL B 1 12 ? -16.859 -24.688 6.379 1 93.25 12 VAL B CA 1
ATOM 752 C C . VAL B 1 12 ? -15.336 -24.656 6.465 1 93.25 12 VAL B C 1
ATOM 754 O O . VAL B 1 12 ? -14.727 -23.578 6.414 1 93.25 12 VAL B O 1
ATOM 757 N N . LEU B 1 13 ? -14.734 -25.719 6.707 1 91.25 13 LEU B N 1
ATOM 758 C CA . LEU B 1 13 ? -13.281 -25.828 6.688 1 91.25 13 LEU B CA 1
ATOM 759 C C . LEU B 1 13 ? -12.758 -25.875 5.258 1 91.25 13 LEU B C 1
ATOM 761 O O . LEU B 1 13 ? -13.156 -26.734 4.473 1 91.25 13 LEU B O 1
ATOM 765 N N . ILE B 1 14 ? -12.078 -24.953 4.938 1 89.25 14 ILE B N 1
ATOM 766 C CA . ILE B 1 14 ? -11.484 -24.906 3.609 1 89.25 14 ILE B CA 1
ATOM 767 C C . ILE B 1 14 ? -9.961 -24.859 3.727 1 89.25 14 ILE B C 1
ATOM 769 O O . ILE B 1 14 ? -9.422 -24.438 4.754 1 89.25 14 ILE B O 1
ATOM 773 N N . PRO B 1 15 ? -9.414 -25.391 2.678 1 90 15 PRO B N 1
ATOM 774 C CA . PRO B 1 15 ? -7.98 -25.078 2.645 1 90 15 PRO B CA 1
ATOM 775 C C . PRO B 1 15 ? -7.699 -23.578 2.658 1 90 15 PRO B C 1
ATOM 777 O O . PRO B 1 15 ? -8.477 -22.797 2.107 1 90 15 PRO B O 1
ATOM 780 N N . ARG B 1 16 ? -6.719 -23.094 3.309 1 89.5 16 ARG B N 1
ATOM 781 C CA . ARG B 1 16 ? -6.363 -21.672 3.336 1 89.5 16 ARG B CA 1
ATOM 782 C C . ARG B 1 16 ? -6.184 -21.125 1.925 1 89.5 16 ARG B C 1
ATOM 784 O O . ARG B 1 16 ? -5.336 -21.609 1.17 1 89.5 16 ARG B O 1
ATOM 791 N N . PRO B 1 17 ? -7.023 -20.109 1.657 1 89.56 17 PRO B N 1
ATOM 792 C CA . PRO B 1 17 ? -6.941 -19.547 0.304 1 89.56 17 PRO B CA 1
ATOM 793 C C . PRO B 1 17 ? -5.629 -18.812 0.048 1 89.56 17 PRO B C 1
ATOM 795 O O . PRO B 1 17 ? -5.098 -18.156 0.95 1 89.56 17 PRO B O 1
ATOM 798 N N . VAL B 1 18 ? -5.145 -19.031 -1.185 1 91.06 18 VAL B N 1
ATOM 799 C CA . VAL B 1 18 ? -3.955 -18.312 -1.63 1 91.06 18 VAL B CA 1
ATOM 800 C C . VAL B 1 18 ? -4.258 -17.562 -2.926 1 91.06 18 VAL B C 1
ATOM 802 O O . VAL B 1 18 ? -4.785 -18.141 -3.877 1 91.06 18 VAL B O 1
ATOM 805 N N . LEU B 1 19 ? -4.086 -16.266 -2.869 1 93.56 19 LEU B N 1
ATOM 806 C CA . LEU B 1 19 ? -4.188 -15.445 -4.074 1 93.56 19 LEU B CA 1
ATOM 807 C C . LEU B 1 19 ? -2.82 -15.258 -4.723 1 93.56 19 LEU B C 1
ATOM 809 O O . LEU B 1 19 ? -1.931 -14.641 -4.129 1 93.56 19 LEU B O 1
ATOM 813 N N . ASN B 1 20 ? -2.635 -15.82 -5.898 1 93.75 20 ASN B N 1
ATOM 814 C CA . ASN B 1 20 ? -1.392 -15.648 -6.641 1 93.75 20 ASN B CA 1
ATOM 815 C C . ASN B 1 20 ? -1.414 -14.375 -7.48 1 93.75 20 ASN B C 1
ATOM 817 O O . ASN B 1 20 ? -2.285 -14.203 -8.336 1 93.75 20 ASN B O 1
ATOM 821 N N . VAL B 1 21 ? -0.528 -13.562 -7.223 1 94.94 21 VAL B N 1
ATOM 822 C CA . VAL B 1 21 ? -0.468 -12.281 -7.914 1 94.94 21 VAL B CA 1
ATOM 823 C C . VAL B 1 21 ? 0.812 -12.203 -8.742 1 94.94 21 VAL B C 1
ATOM 825 O O . VAL B 1 21 ? 1.894 -12.547 -8.258 1 94.94 21 VAL B O 1
ATOM 828 N N . ASP B 1 22 ? 0.646 -11.75 -10 1 93.25 22 ASP B N 1
ATOM 829 C CA . ASP B 1 22 ? 1.773 -11.492 -10.883 1 93.25 22 ASP B CA 1
ATOM 830 C C . ASP B 1 22 ? 2.115 -10 -10.914 1 93.25 22 ASP B C 1
ATOM 832 O O . ASP B 1 22 ? 1.378 -9.203 -11.5 1 93.25 22 ASP B O 1
ATOM 836 N N . LEU B 1 23 ? 3.242 -9.758 -10.32 1 94.25 23 LEU B N 1
ATOM 837 C CA . LEU B 1 23 ? 3.688 -8.367 -10.328 1 94.25 23 LEU B CA 1
ATOM 838 C C . LEU B 1 23 ? 4.789 -8.156 -11.359 1 94.25 23 LEU B C 1
ATOM 840 O O . LEU B 1 23 ? 5.711 -8.969 -11.469 1 94.25 23 LEU B O 1
ATOM 844 N N . HIS B 1 24 ? 4.668 -7.145 -12.164 1 92.19 24 HIS B N 1
ATOM 845 C CA . HIS B 1 24 ? 5.691 -6.805 -13.148 1 92.19 24 HIS B CA 1
ATOM 846 C C . HIS B 1 24 ? 6.664 -5.766 -12.594 1 92.19 24 HIS B C 1
ATOM 848 O O . HIS B 1 24 ? 6.512 -4.57 -12.852 1 92.19 24 HIS B O 1
ATOM 854 N N . VAL B 1 25 ? 7.57 -6.223 -11.836 1 92.69 25 VAL B N 1
ATOM 855 C CA . VAL B 1 25 ? 8.602 -5.352 -11.281 1 92.69 25 VAL B CA 1
ATOM 856 C C . VAL B 1 25 ? 9.984 -5.855 -11.695 1 92.69 25 VAL B C 1
ATOM 858 O O . VAL B 1 25 ? 10.133 -7.012 -12.094 1 92.69 25 VAL B O 1
ATOM 861 N N . LEU B 1 26 ? 10.852 -4.965 -11.656 1 92.75 26 LEU B N 1
ATOM 862 C CA . LEU B 1 26 ? 12.227 -5.328 -12 1 92.75 26 LEU B CA 1
ATOM 863 C C . LEU B 1 26 ? 12.805 -6.301 -10.977 1 92.75 26 LEU B C 1
ATOM 865 O O . LEU B 1 26 ? 12.383 -6.312 -9.82 1 92.75 26 LEU B O 1
ATOM 869 N N . PRO B 1 27 ? 13.727 -7.164 -11.375 1 91.5 27 PRO B N 1
ATOM 870 C CA . PRO B 1 27 ? 14.297 -8.172 -10.477 1 91.5 27 PRO B CA 1
ATOM 871 C C . PRO B 1 27 ? 14.992 -7.551 -9.266 1 91.5 27 PRO B C 1
ATOM 873 O O . PRO B 1 27 ? 15.086 -8.18 -8.211 1 91.5 27 PRO B O 1
ATOM 876 N N . ASP B 1 28 ? 15.508 -6.328 -9.352 1 94 28 ASP B N 1
ATOM 877 C CA . ASP B 1 28 ? 16.219 -5.672 -8.25 1 94 28 ASP B CA 1
ATOM 878 C C . ASP B 1 28 ? 15.352 -4.594 -7.605 1 94 28 ASP B C 1
ATOM 880 O O . ASP B 1 28 ? 15.859 -3.73 -6.887 1 94 28 ASP B O 1
ATOM 884 N N . PHE B 1 29 ? 14.172 -4.695 -7.863 1 95.5 29 PHE B N 1
ATOM 885 C CA . PHE B 1 29 ? 13.266 -3.678 -7.34 1 95.5 29 PHE B CA 1
ATOM 886 C C . PHE B 1 29 ? 13.242 -3.709 -5.816 1 95.5 29 PHE B C 1
ATOM 888 O O . PHE B 1 29 ? 13.195 -4.785 -5.211 1 95.5 29 PHE B O 1
ATOM 895 N N . THR B 1 30 ? 13.352 -2.545 -5.176 1 97.38 30 THR B N 1
ATOM 896 C CA . THR B 1 30 ? 13.156 -2.314 -3.75 1 97.38 30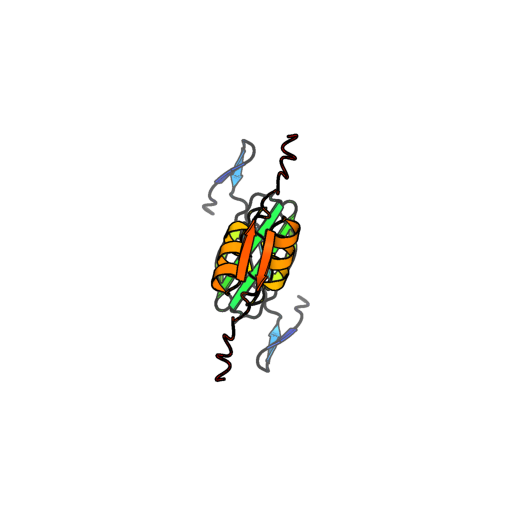 THR B CA 1
ATOM 897 C C . THR B 1 30 ? 12.188 -1.162 -3.514 1 97.38 30 THR B C 1
ATOM 899 O O . THR B 1 30 ? 12.383 -0.061 -4.031 1 97.38 30 THR B O 1
ATOM 902 N N . GLY B 1 31 ? 11.141 -1.469 -2.83 1 97.56 31 GLY B N 1
ATOM 903 C CA . GLY B 1 31 ? 10.094 -0.485 -2.586 1 97.56 31 GLY B CA 1
ATOM 904 C C . GLY B 1 31 ? 8.789 -1.103 -2.111 1 97.56 31 GLY B C 1
ATOM 905 O O . GLY B 1 31 ? 8.789 -2.203 -1.558 1 97.56 31 GLY B O 1
ATOM 906 N N . ARG B 1 32 ? 7.816 -0.318 -2.225 1 98.19 32 ARG B N 1
ATOM 907 C CA . ARG B 1 32 ? 6.492 -0.755 -1.801 1 98.19 32 ARG B CA 1
ATOM 908 C C . ARG B 1 32 ? 5.523 -0.792 -2.979 1 98.19 32 ARG B C 1
ATOM 910 O O . ARG B 1 32 ? 5.598 0.053 -3.875 1 98.19 32 ARG B O 1
ATOM 917 N N . VAL B 1 33 ? 4.648 -1.783 -3.016 1 98.25 33 VAL B N 1
ATOM 918 C CA . VAL B 1 33 ? 3.586 -1.907 -4.008 1 98.25 33 VAL B CA 1
ATOM 919 C C . VAL B 1 33 ? 2.24 -2.074 -3.305 1 98.25 33 VAL B C 1
ATOM 921 O O . VAL B 1 33 ? 2.119 -2.852 -2.355 1 98.25 33 VAL B O 1
ATOM 924 N N . VAL B 1 34 ? 1.264 -1.325 -3.729 1 98.25 34 VAL B N 1
ATOM 925 C CA . VAL B 1 34 ? -0.084 -1.459 -3.186 1 98.25 34 VAL B CA 1
ATOM 926 C C . VAL B 1 34 ? -0.967 -2.215 -4.176 1 98.25 34 VAL B C 1
ATOM 928 O O . VAL B 1 34 ? -0.955 -1.926 -5.375 1 98.25 34 VAL B O 1
ATOM 931 N N . LEU B 1 35 ? -1.643 -3.162 -3.707 1 98.25 35 LEU B N 1
ATOM 932 C CA . LEU B 1 35 ? -2.619 -3.93 -4.473 1 98.25 35 LEU B CA 1
ATOM 933 C C . LEU B 1 35 ? -4.043 -3.533 -4.094 1 98.25 35 LEU B C 1
ATOM 935 O O . LEU B 1 35 ? -4.367 -3.434 -2.908 1 98.25 35 LEU B O 1
ATOM 939 N N . HIS B 1 36 ? -4.828 -3.232 -5.055 1 98.06 36 HIS B N 1
ATOM 940 C CA . HIS B 1 36 ? -6.27 -3.109 -4.871 1 98.06 36 HIS B CA 1
ATOM 941 C C . HIS B 1 36 ? -6.984 -4.41 -5.23 1 98.06 36 HIS B C 1
ATOM 943 O O . HIS B 1 36 ? -6.914 -4.863 -6.375 1 98.06 36 HIS B O 1
ATOM 949 N N . ILE B 1 37 ? -7.695 -4.938 -4.285 1 97.81 37 ILE B N 1
ATOM 950 C CA . ILE B 1 37 ? -8.328 -6.238 -4.445 1 97.81 37 ILE B CA 1
ATOM 951 C C . ILE B 1 37 ? -9.844 -6.102 -4.281 1 97.81 37 ILE B C 1
ATOM 953 O O . ILE B 1 37 ? -10.312 -5.422 -3.363 1 97.81 37 ILE B O 1
ATOM 957 N N . GLU B 1 38 ? -10.555 -6.637 -5.242 1 97.62 38 GLU B N 1
ATOM 958 C CA . GLU B 1 38 ? -12.008 -6.715 -5.18 1 97.62 38 GLU B CA 1
ATOM 959 C C . GLU B 1 38 ? -12.492 -8.156 -5.32 1 97.62 38 GLU B C 1
ATOM 961 O O . GLU B 1 38 ? -12.258 -8.797 -6.348 1 97.62 38 GLU B O 1
ATOM 966 N N . ASN B 1 39 ? -13.18 -8.617 -4.23 1 96.62 39 ASN B N 1
ATOM 967 C CA . ASN B 1 39 ? -13.734 -9.969 -4.238 1 96.62 39 ASN B CA 1
ATOM 968 C C . ASN B 1 39 ? -12.68 -11 -4.598 1 96.62 39 ASN B C 1
ATOM 970 O O . ASN B 1 39 ? -12.898 -11.852 -5.465 1 96.62 39 ASN B O 1
ATOM 974 N N . GLY B 1 40 ? -11.508 -10.789 -4.047 1 94.56 40 GLY B N 1
ATOM 975 C CA . GLY B 1 40 ? -10.438 -11.773 -4.18 1 94.56 40 GLY B CA 1
ATOM 976 C C . GLY B 1 40 ? -9.664 -11.633 -5.477 1 94.56 40 GLY B C 1
ATOM 977 O O . GLY B 1 40 ? -9 -12.578 -5.91 1 94.56 40 GLY B O 1
ATOM 978 N N . ARG B 1 41 ? -9.93 -10.539 -6.152 1 95.5 41 ARG B N 1
ATOM 979 C CA . ARG B 1 41 ? -9.219 -10.312 -7.41 1 95.5 41 ARG B CA 1
ATOM 980 C C . ARG B 1 41 ? -8.469 -8.984 -7.379 1 95.5 41 ARG B C 1
ATOM 982 O O . ARG B 1 41 ? -9.016 -7.965 -6.949 1 95.5 41 ARG B O 1
ATOM 989 N N . VAL B 1 42 ? -7.223 -9.055 -7.816 1 96.75 42 VAL B N 1
ATOM 990 C CA . VAL B 1 42 ? -6.457 -7.82 -7.945 1 96.75 42 VAL B CA 1
ATOM 991 C C . VAL B 1 42 ? -6.984 -7.012 -9.125 1 96.75 42 VAL B C 1
ATOM 993 O O . VAL B 1 42 ? -6.938 -7.473 -10.273 1 96.75 42 VAL B O 1
ATOM 996 N N . ILE B 1 43 ? -7.445 -5.84 -8.82 1 97.75 43 ILE B N 1
ATOM 997 C CA . ILE B 1 43 ? -8.016 -5.02 -9.891 1 97.75 43 ILE B CA 1
ATOM 998 C C . ILE B 1 43 ? -6.988 -3.984 -10.344 1 97.75 43 ILE B C 1
ATOM 1000 O O . ILE B 1 43 ? -7.086 -3.453 -11.453 1 97.75 43 ILE B O 1
ATOM 1004 N N . CYS B 1 44 ? -6.078 -3.621 -9.484 1 96.62 44 CYS B N 1
ATOM 1005 C CA . CYS B 1 44 ? -5.012 -2.688 -9.836 1 96.62 44 CYS B CA 1
ATOM 1006 C C . CYS B 1 44 ? -3.859 -2.777 -8.844 1 96.62 44 CYS B C 1
ATOM 1008 O O . CYS B 1 44 ? -4.055 -3.18 -7.695 1 96.62 44 CYS B O 1
ATOM 1010 N N . ASP B 1 45 ? -2.674 -2.561 -9.359 1 96.44 45 ASP B N 1
ATOM 1011 C CA . ASP B 1 45 ? -1.485 -2.436 -8.523 1 96.44 45 ASP B CA 1
ATOM 1012 C C . ASP B 1 45 ? -0.671 -1.202 -8.906 1 96.44 45 ASP B C 1
ATOM 1014 O O . ASP B 1 45 ? -0.704 -0.762 -10.055 1 96.44 45 ASP B O 1
ATOM 1018 N N . ARG B 1 46 ? -0.1 -0.573 -7.941 1 96.81 46 ARG B N 1
ATOM 1019 C CA . ARG B 1 46 ? 0.77 0.565 -8.219 1 96.81 46 ARG B CA 1
ATOM 1020 C C . ARG B 1 46 ? 1.948 0.601 -7.25 1 96.81 46 ARG B C 1
ATOM 1022 O O . ARG B 1 46 ? 1.807 0.248 -6.078 1 96.81 46 ARG B O 1
ATOM 1029 N N . GLN B 1 47 ? 3.051 0.988 -7.801 1 97.19 47 GLN B N 1
ATOM 1030 C CA . GLN B 1 47 ?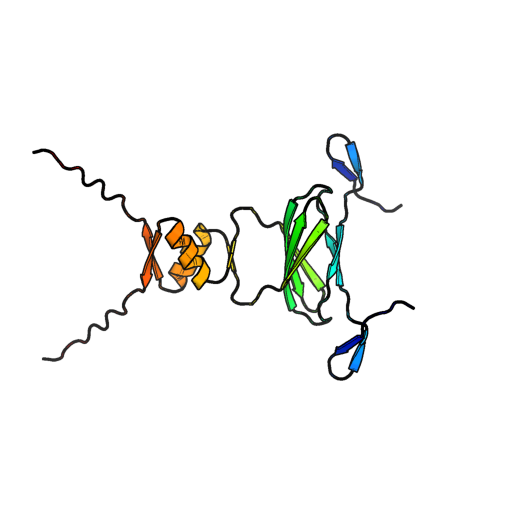 4.211 1.234 -6.949 1 97.19 47 GLN B CA 1
ATOM 1031 C C . GLN B 1 47 ? 4.051 2.531 -6.16 1 97.19 47 GLN B C 1
ATOM 1033 O O . GLN B 1 47 ? 3.543 3.525 -6.688 1 97.19 47 GLN B O 1
ATOM 1038 N N . LEU B 1 48 ? 4.453 2.467 -4.891 1 97.31 48 LEU B N 1
ATOM 1039 C CA . LEU B 1 48 ? 4.41 3.68 -4.082 1 97.31 48 LEU B CA 1
ATOM 1040 C C . LEU B 1 48 ? 5.727 4.445 -4.18 1 97.31 48 LEU B C 1
ATOM 1042 O O . LEU B 1 48 ? 6.801 3.846 -4.168 1 97.31 48 LEU B O 1
ATOM 1046 N N . PHE B 1 49 ? 5.578 5.734 -4.316 1 95 49 PHE B N 1
ATOM 1047 C CA . PHE B 1 49 ? 6.758 6.594 -4.312 1 95 49 PHE B CA 1
ATOM 1048 C C . PHE B 1 49 ? 7.285 6.777 -2.895 1 95 49 PHE B C 1
ATOM 1050 O O . PHE B 1 49 ? 6.555 6.574 -1.922 1 95 49 PHE B O 1
ATOM 1057 N N . ASP B 1 50 ? 8.547 7.176 -2.836 1 92.44 50 ASP B N 1
ATOM 1058 C CA . ASP B 1 50 ? 9.203 7.363 -1.548 1 92.44 50 ASP B CA 1
ATOM 1059 C C . ASP B 1 50 ? 8.492 8.422 -0.713 1 92.44 50 ASP B C 1
ATOM 1061 O O . ASP B 1 50 ? 8.469 8.344 0.517 1 92.44 50 ASP B O 1
ATOM 1065 N N . ASP B 1 51 ? 7.875 9.375 -1.323 1 88.88 51 ASP B N 1
ATOM 1066 C CA . ASP B 1 51 ? 7.254 10.477 -0.594 1 88.88 51 ASP B CA 1
ATOM 1067 C C . ASP B 1 51 ? 5.793 10.164 -0.268 1 88.88 51 ASP B C 1
ATOM 1069 O O . ASP B 1 51 ? 5.109 10.961 0.375 1 88.88 51 ASP B O 1
ATOM 1073 N N . GLU B 1 52 ? 5.344 9.016 -0.734 1 94.31 52 GLU B N 1
ATOM 1074 C CA . GLU B 1 52 ? 4.004 8.578 -0.351 1 94.31 52 GLU B CA 1
ATOM 1075 C C . GLU B 1 52 ? 4.027 7.855 0.993 1 94.31 52 GLU B C 1
ATOM 1077 O O . GLU B 1 52 ? 4.793 6.91 1.184 1 94.31 52 GLU B O 1
ATOM 1082 N N . HIS B 1 53 ? 3.133 8.32 1.88 1 92.56 53 HIS B N 1
ATOM 1083 C CA . HIS B 1 53 ? 3.021 7.754 3.219 1 92.56 53 HIS B CA 1
ATOM 1084 C C . HIS B 1 53 ? 1.702 7.012 3.395 1 92.56 53 HIS B C 1
ATOM 1086 O O . HIS B 1 53 ? 0.677 7.418 2.844 1 92.56 53 HIS B O 1
ATOM 1092 N N . ILE B 1 54 ? 1.846 5.934 4.105 1 94.94 54 ILE B N 1
ATOM 1093 C CA . ILE B 1 54 ? 0.649 5.211 4.523 1 94.94 54 ILE B CA 1
ATOM 1094 C C . ILE B 1 54 ? 0.374 5.48 6 1 94.94 54 ILE B C 1
ATOM 1096 O O . ILE B 1 54 ? 1.129 5.035 6.871 1 94.94 54 ILE B O 1
ATOM 1100 N N . CYS B 1 55 ? -0.685 6.219 6.262 1 92.44 55 CYS B N 1
ATOM 1101 C CA . CYS B 1 55 ? -0.957 6.539 7.66 1 92.44 55 CYS B CA 1
ATOM 1102 C C . CYS B 1 55 ? -2.393 7.016 7.84 1 92.44 55 CYS B C 1
ATOM 1104 O O . CYS B 1 55 ? -3.082 7.312 6.863 1 92.44 55 CYS B O 1
ATOM 1106 N N . THR B 1 56 ? -2.777 6.98 9.086 1 90.81 56 THR B N 1
ATOM 1107 C CA . THR B 1 56 ? -4.039 7.613 9.453 1 90.81 56 THR B CA 1
ATOM 1108 C C . THR B 1 56 ? -3.889 9.133 9.5 1 90.81 56 THR B C 1
ATOM 1110 O O . THR B 1 56 ? -2.771 9.648 9.469 1 90.81 56 THR B O 1
ATOM 1113 N N . LEU B 1 57 ? -5.059 9.789 9.602 1 85.31 57 LEU B N 1
ATOM 1114 C CA . LEU B 1 57 ? -5.027 11.242 9.734 1 85.31 57 LEU B CA 1
ATOM 1115 C C . LEU B 1 57 ? -4.227 11.656 10.961 1 85.31 57 LEU B C 1
ATOM 1117 O O . LEU B 1 57 ? -3.428 12.594 10.898 1 85.31 57 LEU B O 1
ATOM 1121 N N . ALA B 1 58 ? -4.477 10.977 12.07 1 84.5 58 ALA B N 1
ATOM 1122 C CA . ALA B 1 58 ? -3.754 11.289 13.297 1 84.5 58 ALA B CA 1
ATOM 1123 C C . ALA B 1 58 ? -2.246 11.18 13.094 1 84.5 58 ALA B C 1
ATOM 1125 O O . ALA B 1 58 ? -1.487 12.055 13.516 1 84.5 58 ALA B O 1
ATOM 1126 N N . THR B 1 59 ? -1.808 10.195 12.461 1 88 59 THR B N 1
ATOM 1127 C CA . THR B 1 59 ? -0.391 9.992 12.18 1 88 59 THR B CA 1
ATOM 1128 C C . THR B 1 59 ? 0.114 11.047 11.188 1 88 59 THR B C 1
ATOM 1130 O O . THR B 1 59 ? 1.237 11.539 11.32 1 88 59 THR B O 1
ATOM 1133 N N . PHE B 1 60 ? -0.7 11.312 10.328 1 85.69 60 PHE B N 1
ATOM 1134 C CA . PHE B 1 60 ? -0.34 12.359 9.383 1 85.69 60 PHE B CA 1
ATOM 1135 C C . PHE B 1 60 ? -0.075 13.672 10.094 1 85.69 60 PHE B C 1
ATOM 1137 O O . PHE B 1 60 ? 0.877 14.383 9.766 1 85.69 60 PHE B O 1
ATOM 1144 N N . ILE B 1 61 ? -0.938 14.031 10.977 1 84.31 61 ILE B N 1
ATOM 1145 C CA . ILE B 1 61 ? -0.803 15.273 11.742 1 84.31 61 ILE B CA 1
ATOM 1146 C C . ILE B 1 61 ? 0.542 15.289 12.461 1 84.31 61 ILE B C 1
ATOM 1148 O O . ILE B 1 61 ? 1.238 16.312 12.469 1 84.31 61 ILE B O 1
ATOM 1152 N N . GLU B 1 62 ? 0.866 14.156 12.953 1 86.5 62 GLU B N 1
ATOM 1153 C CA . GLU B 1 62 ? 2.16 14.047 13.617 1 86.5 62 GLU B CA 1
ATOM 1154 C C . GLU B 1 62 ? 3.307 14.25 12.633 1 86.5 62 GLU B C 1
ATOM 1156 O O . GLU B 1 62 ? 4.289 14.93 12.953 1 86.5 62 GLU B O 1
ATOM 1161 N N . MET B 1 63 ? 3.152 13.734 11.461 1 85.5 63 MET B N 1
ATOM 1162 C CA . MET B 1 63 ? 4.176 13.875 10.43 1 85.5 63 MET B CA 1
ATOM 1163 C C . MET B 1 63 ? 4.289 15.32 9.961 1 85.5 63 MET B C 1
ATOM 1165 O O . MET B 1 63 ? 5.391 15.828 9.758 1 85.5 63 MET B O 1
ATOM 1169 N N . ALA B 1 64 ? 3.174 15.883 9.773 1 84.69 64 ALA B N 1
ATOM 1170 C CA . ALA B 1 64 ? 3.143 17.297 9.375 1 84.69 64 ALA B CA 1
ATOM 1171 C C . ALA B 1 64 ? 3.828 18.172 10.422 1 84.69 64 ALA B C 1
ATOM 1173 O O . ALA B 1 64 ? 4.602 19.062 10.07 1 84.69 64 ALA B O 1
ATOM 1174 N N . ARG B 1 65 ? 3.529 17.891 11.688 1 83.31 65 ARG B N 1
ATOM 1175 C CA . ARG B 1 65 ? 4.152 18.656 12.766 1 83.31 65 ARG B CA 1
ATOM 1176 C C . ARG B 1 65 ? 5.668 18.484 12.742 1 83.31 65 ARG B C 1
ATOM 1178 O O . ARG B 1 65 ? 6.406 19.453 12.906 1 83.31 65 ARG B O 1
ATOM 1185 N N . ASP B 1 66 ? 6.027 17.375 12.469 1 83.44 66 ASP B N 1
ATOM 1186 C CA . ASP B 1 66 ? 7.457 17.078 12.391 1 83.44 66 ASP B CA 1
ATOM 1187 C C . ASP B 1 66 ? 8.102 17.828 11.227 1 83.44 66 ASP B C 1
ATOM 1189 O O . ASP B 1 66 ? 9.289 18.156 11.273 1 83.44 66 ASP B O 1
ATOM 1193 N N . ALA B 1 67 ? 7.312 18.078 10.266 1 82.56 67 ALA B N 1
ATOM 1194 C CA . ALA B 1 67 ? 7.816 18.781 9.094 1 82.56 67 ALA B CA 1
ATOM 1195 C C . ALA B 1 67 ? 7.738 20.297 9.281 1 82.56 67 ALA B C 1
ATOM 1197 O O . ALA B 1 67 ? 8.039 21.062 8.367 1 82.56 67 ALA B O 1
ATOM 1198 N N . GLY B 1 68 ? 7.203 20.719 10.453 1 81 68 GLY B N 1
ATOM 1199 C CA . GLY B 1 68 ? 7.23 22.125 10.789 1 81 68 GLY B CA 1
ATOM 1200 C C . GLY B 1 68 ? 5.922 22.844 10.508 1 81 68 GLY B C 1
ATOM 1201 O O . GLY B 1 68 ? 5.875 24.062 10.469 1 81 68 GLY B O 1
ATOM 1202 N N . LEU B 1 69 ? 5.023 22.078 10.289 1 83.31 69 LEU B N 1
ATOM 1203 C CA . LEU B 1 69 ? 3.709 22.656 10.047 1 83.31 69 LEU B CA 1
ATOM 1204 C C . LEU B 1 69 ? 2.918 22.766 11.344 1 83.31 69 LEU B C 1
ATOM 1206 O O . LEU B 1 69 ? 2.979 21.875 12.195 1 83.31 69 LEU B O 1
ATOM 1210 N N . ARG B 1 70 ? 2.361 23.922 11.547 1 85.31 70 ARG B N 1
ATOM 1211 C CA . ARG B 1 70 ? 1.473 24.109 12.695 1 85.31 70 ARG B CA 1
ATOM 1212 C C . ARG B 1 70 ? 0.041 23.719 12.344 1 85.31 70 ARG B C 1
ATOM 1214 O O . ARG B 1 70 ? -0.51 24.188 11.344 1 85.31 70 ARG B O 1
ATOM 1221 N N . ILE B 1 71 ? -0.557 22.844 13.141 1 81 71 ILE B N 1
ATOM 1222 C CA . ILE B 1 71 ? -1.909 22.359 12.891 1 81 71 ILE B CA 1
ATOM 1223 C C . ILE B 1 71 ? -2.807 22.703 14.078 1 81 71 ILE B C 1
ATOM 1225 O O . ILE B 1 71 ? -2.484 22.375 15.227 1 81 71 ILE B O 1
ATOM 1229 N N . GLU B 1 72 ? -3.799 23.438 13.82 1 81.88 72 GLU B N 1
ATOM 1230 C CA . GLU B 1 72 ? -4.734 23.859 14.859 1 81.88 72 GLU B CA 1
ATOM 1231 C C . GLU B 1 72 ? -6.164 23.453 14.516 1 81.88 72 GLU B C 1
ATOM 1233 O O . GLU B 1 72 ? -6.547 23.438 13.344 1 81.88 72 GLU B O 1
ATOM 1238 N N . GLU B 1 73 ? -6.777 22.844 15.578 1 75.94 73 GLU B N 1
ATOM 1239 C CA . GLU B 1 73 ? -8.211 22.625 15.406 1 75.94 73 GLU B CA 1
ATOM 1240 C C . GLU B 1 73 ? -8.969 23.938 15.273 1 75.94 73 GLU B C 1
ATOM 1242 O O . GLU B 1 73 ? -8.625 24.922 15.938 1 75.94 73 GLU B O 1
ATOM 1247 N N . GLU B 1 74 ? -9.688 24.094 14.242 1 63.97 74 GLU B N 1
ATOM 1248 C CA . GLU B 1 74 ? -10.523 25.281 14.211 1 63.97 74 GLU B CA 1
ATOM 1249 C C . GLU B 1 74 ? -11.461 25.344 15.414 1 63.97 74 GLU B C 1
ATOM 1251 O O . GLU B 1 74 ? -12.164 24.359 15.703 1 63.97 74 GLU B O 1
ATOM 1256 N N . ALA B 1 75 ? -11.102 26.016 16.516 1 59.38 75 ALA B N 1
ATOM 1257 C CA . ALA B 1 75 ? -12.016 26.266 17.641 1 59.38 75 ALA B CA 1
ATOM 1258 C C . ALA B 1 75 ? -13.398 26.656 17.141 1 59.38 75 ALA B C 1
ATOM 1260 O O . ALA B 1 75 ? -13.531 27.484 16.234 1 59.38 75 ALA B O 1
ATOM 1261 N N . GLY B 1 76 ? -14.289 25.844 17.062 1 55.03 76 GLY B N 1
ATOM 1262 C CA . GLY B 1 76 ? -15.641 26.359 16.938 1 55.03 76 GLY B CA 1
ATOM 1263 C C . GLY B 1 76 ? -15.875 27.625 17.75 1 55.03 76 GLY B C 1
ATOM 1264 O O . GLY B 1 76 ? -15.656 27.641 18.953 1 55.03 76 GLY B O 1
ATOM 1265 N N . GLY B 1 77 ? -15.5 28.781 17.297 1 48.66 77 GLY B N 1
ATOM 1266 C CA . GLY B 1 77 ? -16.016 29.984 17.922 1 48.66 77 GLY B CA 1
ATOM 1267 C C . GLY B 1 77 ? -17.469 29.859 18.375 1 48.66 77 GLY B C 1
ATOM 1268 O O . GLY B 1 77 ? -18.375 29.75 17.547 1 48.66 77 GLY B O 1
ATOM 1269 N N . THR B 1 78 ? -17.797 28.953 19.359 1 47.38 78 THR B N 1
ATOM 1270 C CA . THR B 1 78 ? -19.094 29.234 19.953 1 47.38 78 THR B CA 1
ATOM 1271 C C . THR B 1 78 ? -19.219 30.703 20.344 1 47.38 78 THR B C 1
ATOM 1273 O O . THR B 1 78 ? -18.484 31.188 21.203 1 47.38 78 THR B O 1
ATOM 1276 N N . ASP B 1 79 ? -19.25 31.641 19.422 1 45.47 79 ASP B N 1
ATOM 1277 C CA . ASP B 1 79 ? -19.859 32.906 19.781 1 45.47 79 ASP B CA 1
ATOM 1278 C C . ASP B 1 79 ? -21.047 32.719 20.719 1 45.47 79 ASP B C 1
ATOM 1280 O O . ASP B 1 79 ? -22.078 32.188 20.312 1 45.47 79 ASP B O 1
ATOM 1284 N N . SER B 1 80 ? -20.781 32.062 21.875 1 45.84 80 SER B N 1
ATOM 1285 C CA . SER B 1 80 ? -21.828 32.25 22.875 1 45.84 80 SER B CA 1
ATOM 1286 C C . SER B 1 80 ? -22.297 33.688 22.953 1 45.84 80 SER B C 1
ATOM 1288 O O . SER B 1 80 ? -21.516 34.594 23.297 1 45.84 80 SER B O 1
ATOM 1290 N N . ASP B 1 81 ? -22.984 34.188 21.922 1 44.44 81 ASP B N 1
ATOM 1291 C CA . ASP B 1 81 ? -23.797 35.375 22.141 1 44.44 81 ASP B CA 1
ATOM 1292 C C . ASP B 1 81 ? -24.359 35.406 23.547 1 44.44 81 ASP B C 1
ATOM 1294 O O . ASP B 1 81 ? -25.172 34.562 23.922 1 44.44 81 ASP B O 1
ATOM 1298 N N . THR B 1 82 ? -23.516 35.656 24.562 1 42.75 82 THR B N 1
ATOM 1299 C CA . THR B 1 82 ? -23.969 36.094 25.875 1 42.75 82 THR B CA 1
ATOM 1300 C C . THR B 1 82 ? -25.062 37.156 25.75 1 42.75 82 THR B C 1
ATOM 1302 O O . THR B 1 82 ? -24.844 38.25 25.219 1 42.75 82 THR B O 1
ATOM 1305 N N . ASN B 1 83 ? -26.266 36.75 25.453 1 40.59 83 ASN B N 1
ATOM 1306 C CA . ASN B 1 83 ? -27.375 37.625 25.812 1 40.59 83 ASN B CA 1
ATOM 1307 C C . ASN B 1 83 ? -27.188 38.25 27.188 1 40.59 83 ASN B C 1
ATOM 1309 O O . ASN B 1 83 ? -27.062 37.562 28.188 1 40.59 83 ASN B O 1
ATOM 1313 N N . SER B 1 84 ? -26.484 39.344 27.234 1 29.27 84 SER B N 1
ATOM 1314 C CA . SER B 1 84 ? -26.75 40.281 28.312 1 29.27 84 SER B CA 1
ATOM 1315 C C . SER B 1 84 ? -28.234 40.594 28.422 1 29.27 84 SER B C 1
ATOM 1317 O O . SER B 1 84 ? -28.922 40.75 27.406 1 29.27 84 SER B O 1
#

Solvent-accessible surface area (backbone atoms only — not comparable to full-atom values): 10130 Å² total; per-residue (Å²): 125,82,80,60,56,65,37,81,52,95,91,36,80,34,67,56,51,66,44,78,40,80,39,82,48,57,68,70,36,65,49,38,36,40,36,35,30,53,60,52,32,79,76,46,73,45,75,53,53,91,67,47,39,81,38,35,68,72,52,42,53,52,51,43,44,73,73,53,36,44,74,40,73,62,68,75,74,71,73,69,75,71,78,124,126,81,79,64,56,67,37,82,52,96,91,37,81,34,67,56,48,69,44,78,41,80,38,83,46,57,66,70,37,64,48,39,37,40,36,35,29,53,59,52,34,79,76,46,72,46,74,55,55,90,68,47,38,79,37,36,68,71,54,42,52,54,51,41,42,72,72,52,36,44,76,40,74,61,70,74,75,70,72,68,74,71,80,124

Secondary structure (DSSP, 8-state):
-----EEEETTEEEEPP-EEEEE---TT--EEEEEEEETTEEEEEEEEPTT-EEE-HHHHHHHHHHTTEEEEE-----------/-----EEEETTEEEEPP-EEEEE---TT--EEEEEEEETTEEEEEEEEPTT-EEE-HHHHHHHHHHTTEEEEE-----------